Protein AF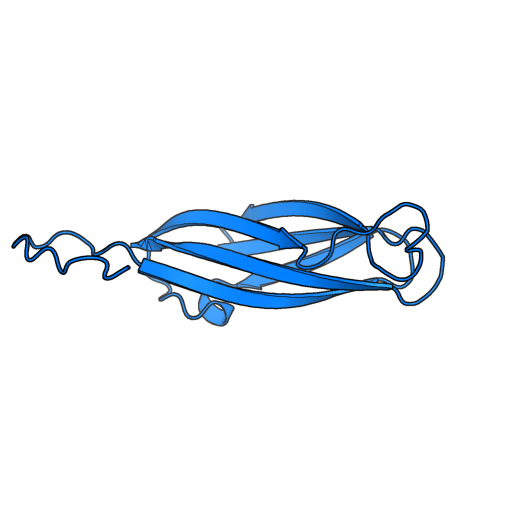-A0A223AR36-F1 (afdb_monomer)

Foldseek 3Di:
DDDDDDPDDDPDDDKDKFKDKDKDKDQFFKDKDKQACVNSVHDPPKDWDDKDKDWPDAQDPPNQQAWHWDDWDQDPVRRIIMTMTGHPDRGMHMIMMMMMIIID

pLDDT: mean 86.64, std 15.59, range [34.5, 97.31]

Solvent-accessible surface area (backbone atoms only — not comparable to full-atom values): 6186 Å² total; per-residue (Å²): 134,84,82,77,86,80,90,72,93,65,103,59,78,66,80,43,75,37,72,46,78,47,78,53,66,26,59,32,46,78,32,76,50,74,46,42,40,65,81,52,72,44,65,91,87,49,49,78,77,46,79,46,77,43,65,77,63,83,61,49,91,89,42,71,56,38,29,36,84,70,50,72,48,76,40,81,88,77,41,24,43,37,41,36,32,32,23,88,44,84,46,81,14,42,36,47,30,42,35,43,35,37,30,63

Nearest PDB structures (foldseek):
  5x4a-assembly1_D  TM=5.144E-01  e=2.576E-01  Sclerophytum lochmodes
  2ce6-assembly1_A  TM=4.927E-01  e=6.318E-01  Helix pomatia
  2cgy-assembly1_A  TM=5.058E-01  e=1.550E+00  Helix pomatia
  7vpq-assembly1_A  TM=3.992E-01  e=1.470E+00  Homo sapiens
  2x12-assembly2_B  TM=3.340E-01  e=6.318E-01  Streptococcus parasanguinis

Structure (mmCIF, N/CA/C/O backbone):
data_AF-A0A223AR36-F1
#
_entry.id   AF-A0A223AR36-F1
#
loop_
_atom_site.group_PDB
_atom_site.id
_atom_site.type_symbol
_atom_site.label_atom_id
_atom_site.label_alt_id
_atom_site.label_comp_id
_atom_site.label_asym_id
_atom_site.label_entity_id
_atom_site.label_seq_id
_atom_site.pdbx_PDB_ins_code
_atom_site.Cartn_x
_atom_site.Cartn_y
_atom_site.Cartn_z
_atom_site.occupancy
_atom_site.B_iso_or_equiv
_atom_site.auth_seq_id
_atom_site.auth_comp_id
_atom_site.auth_asym_id
_atom_site.auth_atom_id
_atom_site.pdbx_PDB_model_num
ATOM 1 N N . MET A 1 1 ? -23.741 18.399 -2.481 1.00 34.50 1 MET A N 1
ATOM 2 C CA . MET A 1 1 ? -24.537 17.357 -1.798 1.00 34.50 1 MET A CA 1
ATOM 3 C C . MET A 1 1 ? -24.113 17.339 -0.341 1.00 34.50 1 MET A C 1
ATOM 5 O O . MET A 1 1 ? -22.952 17.072 -0.072 1.00 34.50 1 MET A O 1
ATOM 9 N N . ALA A 1 2 ? -25.000 17.739 0.571 1.00 40.16 2 ALA A N 1
ATOM 10 C CA . ALA A 1 2 ? -24.731 17.724 2.005 1.00 40.16 2 ALA A CA 1
ATOM 11 C C . ALA A 1 2 ? -25.086 16.336 2.549 1.00 40.16 2 ALA A C 1
ATOM 13 O O . ALA A 1 2 ? -26.240 15.923 2.458 1.00 40.16 2 ALA A O 1
ATOM 14 N N . ILE A 1 3 ? -24.099 15.606 3.069 1.00 47.25 3 ILE A N 1
ATOM 15 C CA . ILE A 1 3 ? -24.348 14.338 3.757 1.00 47.25 3 ILE A CA 1
ATOM 16 C C . ILE A 1 3 ? -24.809 14.691 5.173 1.00 47.25 3 ILE A C 1
ATOM 18 O O . ILE A 1 3 ? -24.076 15.307 5.946 1.00 47.25 3 ILE A O 1
ATOM 22 N N . GLY A 1 4 ? -26.076 14.386 5.454 1.00 42.12 4 GLY A N 1
ATOM 23 C CA . GLY A 1 4 ? -26.763 14.722 6.694 1.00 42.12 4 GLY A CA 1
ATOM 24 C C . GLY A 1 4 ? -26.109 14.102 7.928 1.00 42.12 4 GLY A C 1
ATOM 25 O O . GLY A 1 4 ? -25.674 12.953 7.929 1.00 42.12 4 GLY A O 1
ATOM 26 N N . LYS A 1 5 ? -26.074 14.893 9.001 1.00 49.75 5 LYS A N 1
ATOM 27 C CA . LYS A 1 5 ? -25.648 14.491 10.340 1.00 49.75 5 LYS A CA 1
ATOM 28 C C . LYS A 1 5 ? -26.726 13.588 10.953 1.00 49.75 5 LYS A C 1
ATOM 30 O O . LYS A 1 5 ? -27.804 14.070 11.290 1.00 49.75 5 LYS A O 1
ATOM 35 N N . VAL A 1 6 ? -26.443 12.295 11.094 1.00 53.28 6 VAL A N 1
ATOM 36 C CA . VAL A 1 6 ? -27.288 11.362 11.855 1.00 53.28 6 VAL A CA 1
ATOM 37 C C . VAL A 1 6 ? -26.870 11.385 13.325 1.00 53.2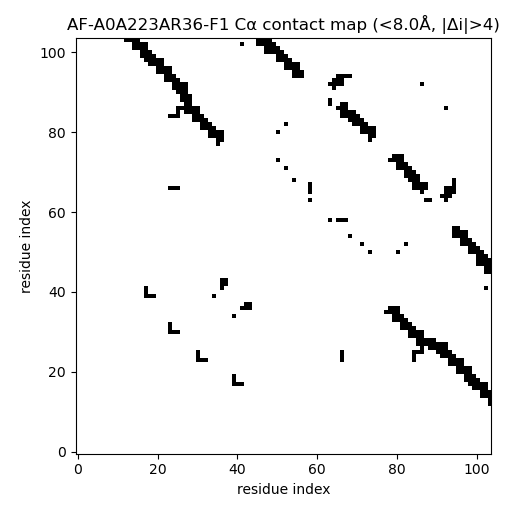8 6 VAL A C 1
ATOM 39 O O . VAL A 1 6 ? -25.833 10.852 13.704 1.00 53.28 6 VAL A O 1
ATOM 42 N N . ASN A 1 7 ? -27.675 12.044 14.159 1.00 53.38 7 ASN A N 1
ATOM 43 C CA . ASN A 1 7 ? -27.577 11.940 15.613 1.00 53.38 7 ASN A CA 1
ATOM 44 C C . ASN A 1 7 ? -28.314 10.665 16.052 1.00 53.38 7 ASN A C 1
ATOM 46 O O . ASN A 1 7 ? -29.527 10.689 16.246 1.00 53.38 7 ASN A O 1
ATOM 50 N N . GLY A 1 8 ? -27.587 9.555 16.178 1.00 43.47 8 GLY A N 1
ATOM 51 C CA . GLY A 1 8 ? -28.072 8.320 16.792 1.00 43.47 8 GLY A CA 1
ATOM 52 C C . GLY A 1 8 ? -27.305 8.061 18.081 1.00 43.47 8 GLY A C 1
ATOM 53 O O . GLY A 1 8 ? -26.121 7.747 18.037 1.00 43.47 8 GLY A O 1
ATOM 54 N N . GLY A 1 9 ? -27.964 8.244 19.224 1.00 47.69 9 GLY A N 1
ATOM 55 C CA . GLY A 1 9 ? -27.412 7.927 20.535 1.00 47.69 9 GLY A CA 1
ATOM 56 C C . GLY A 1 9 ? -27.211 6.422 20.707 1.00 47.69 9 GLY A C 1
ATOM 57 O O . GLY A 1 9 ? -28.148 5.640 20.579 1.00 47.69 9 GLY A O 1
ATOM 58 N N . GLY A 1 10 ? -25.981 6.042 21.026 1.00 40.94 10 GLY A N 1
ATOM 59 C CA . GLY A 1 10 ? -25.585 4.707 21.445 1.00 40.94 10 GLY A CA 1
ATOM 60 C C . GLY A 1 10 ? -24.081 4.719 21.676 1.00 40.94 10 GLY A C 1
ATOM 61 O O . GLY A 1 10 ? -23.350 5.285 20.869 1.00 40.94 10 GLY A O 1
ATOM 62 N N . ASN A 1 11 ? -23.606 4.120 22.766 1.00 52.09 11 ASN A N 1
ATOM 63 C CA . ASN A 1 11 ? -22.183 3.838 22.986 1.00 52.09 11 ASN A CA 1
ATOM 64 C C . ASN A 1 11 ? -21.701 2.752 21.995 1.00 52.09 11 ASN A C 1
ATOM 66 O O . ASN A 1 11 ? -21.293 1.669 22.400 1.00 52.09 11 ASN A O 1
ATOM 70 N N . GLY A 1 12 ? -21.844 3.002 20.694 1.00 53.38 12 GLY A N 1
ATOM 71 C CA . GLY A 1 12 ? -21.385 2.145 19.609 1.00 53.38 12 GLY A CA 1
ATOM 72 C C . GLY A 1 12 ? -20.099 2.721 19.044 1.00 53.38 12 GLY A C 1
ATOM 73 O O . GLY A 1 12 ? -20.011 3.932 18.838 1.00 53.38 12 GLY A O 1
ATOM 74 N N . SER A 1 13 ? -19.098 1.867 18.830 1.00 68.81 13 SER A N 1
ATOM 75 C CA . SER A 1 13 ? -17.830 2.296 18.246 1.00 68.81 13 SER A CA 1
ATOM 76 C C . SER A 1 13 ? -18.096 2.999 16.915 1.00 68.81 13 SER A C 1
ATOM 78 O O . SER A 1 13 ? -18.732 2.446 16.017 1.00 68.81 13 SER A O 1
ATOM 80 N N . GLN A 1 14 ? -17.704 4.268 16.821 1.00 85.81 14 GLN A N 1
ATOM 81 C CA . GLN A 1 14 ? -17.949 5.068 15.630 1.00 85.81 14 GLN A CA 1
ATOM 82 C C . GLN A 1 14 ? -17.005 4.594 14.523 1.00 85.81 14 GLN A C 1
ATOM 84 O O . GLN A 1 14 ? -15.791 4.707 14.678 1.00 85.81 14 GLN A O 1
ATOM 89 N N . LEU A 1 15 ? -17.563 4.131 13.400 1.00 93.31 15 LEU A N 1
ATOM 90 C CA . LEU A 1 15 ? -16.790 3.814 12.199 1.00 93.31 15 LEU A CA 1
ATOM 91 C C . LEU A 1 15 ? -16.008 5.048 11.729 1.00 93.31 15 LEU A C 1
ATOM 93 O O . LEU A 1 15 ? -16.574 6.134 11.557 1.00 93.31 15 LEU A O 1
ATOM 97 N N . LYS A 1 16 ? -14.708 4.870 11.508 1.00 95.06 16 LYS A N 1
ATOM 98 C CA . LYS A 1 16 ? -13.766 5.895 11.052 1.00 95.06 16 LYS A CA 1
ATOM 99 C C . LYS A 1 16 ? -13.021 5.403 9.819 1.00 95.06 16 LYS A C 1
ATOM 101 O O . LYS A 1 16 ? -12.870 4.204 9.601 1.00 95.06 16 LYS A O 1
ATOM 106 N N . VAL A 1 17 ? -12.550 6.349 9.013 1.00 95.50 17 VAL A N 1
ATOM 107 C CA . VAL A 1 17 ? -11.781 6.064 7.801 1.00 95.50 17 VAL A CA 1
ATOM 108 C C . VAL A 1 17 ? -10.458 6.819 7.864 1.00 95.50 17 VAL A C 1
ATOM 110 O O . VAL A 1 17 ? -10.448 8.026 8.106 1.00 95.50 17 VAL A O 1
ATOM 113 N N . ALA A 1 18 ? -9.355 6.104 7.658 1.00 96.25 18 ALA A N 1
ATOM 114 C CA . ALA A 1 18 ? -8.021 6.669 7.513 1.00 96.25 18 ALA A CA 1
ATOM 115 C C . ALA A 1 18 ? -7.586 6.610 6.050 1.00 96.25 18 ALA A C 1
ATOM 117 O O . ALA A 1 18 ? -7.618 5.539 5.442 1.00 96.25 18 ALA A O 1
ATOM 118 N N . ASN A 1 19 ? -7.139 7.753 5.522 1.00 96.00 19 ASN A N 1
ATOM 119 C CA . ASN A 1 19 ? -6.697 7.891 4.138 1.00 96.00 19 ASN A CA 1
ATOM 120 C C . ASN A 1 19 ? -5.240 8.346 4.093 1.00 96.00 19 ASN A C 1
ATOM 122 O O . ASN A 1 19 ? -4.859 9.290 4.790 1.00 96.00 19 ASN A O 1
ATOM 126 N N . LYS A 1 20 ? -4.426 7.708 3.249 1.00 95.88 20 LYS A N 1
ATOM 127 C CA . LYS A 1 20 ? -3.026 8.095 3.050 1.00 95.88 20 LYS A CA 1
ATOM 128 C C . LYS A 1 20 ? -2.560 7.802 1.633 1.00 95.88 20 LYS A C 1
ATOM 130 O O . LYS A 1 20 ? -2.747 6.699 1.128 1.00 95.88 20 LYS A O 1
ATOM 135 N N . SER A 1 21 ? -1.881 8.770 1.024 1.00 96.50 21 SER A N 1
ATOM 136 C CA . SER A 1 21 ? -1.156 8.547 -0.223 1.00 96.50 21 SER A CA 1
ATOM 137 C C . SER A 1 21 ? 0.252 8.030 0.058 1.00 96.50 21 SER A C 1
ATOM 139 O O . SER A 1 21 ? 0.967 8.590 0.892 1.00 96.50 21 SER A O 1
ATOM 141 N N . VAL A 1 22 ? 0.676 6.994 -0.662 1.00 95.62 22 VAL A N 1
ATOM 142 C CA . VAL A 1 22 ? 2.043 6.461 -0.589 1.00 95.62 22 VAL A CA 1
ATOM 143 C C . VAL A 1 22 ? 2.648 6.307 -1.972 1.00 95.62 22 VAL A C 1
ATOM 145 O O . VAL A 1 22 ? 1.973 5.924 -2.921 1.00 95.62 22 VAL A O 1
ATOM 148 N N . THR A 1 23 ? 3.938 6.614 -2.089 1.00 95.69 23 THR A N 1
ATOM 149 C CA . THR A 1 23 ? 4.705 6.378 -3.316 1.00 95.69 23 THR A CA 1
ATOM 150 C C . THR A 1 23 ? 5.577 5.150 -3.124 1.00 95.69 23 THR A C 1
ATOM 152 O O . THR A 1 23 ? 6.376 5.109 -2.191 1.00 95.69 23 THR A O 1
ATOM 155 N N . ILE A 1 24 ? 5.457 4.178 -4.024 1.00 94.44 24 ILE A N 1
ATOM 156 C CA . ILE A 1 24 ? 6.299 2.980 -4.044 1.00 94.44 24 ILE A CA 1
ATOM 157 C C . ILE A 1 24 ? 7.135 3.014 -5.315 1.00 94.44 24 ILE A C 1
ATOM 159 O O . ILE A 1 24 ? 6.630 3.320 -6.396 1.00 94.44 24 ILE A O 1
ATOM 163 N N . ALA A 1 25 ? 8.423 2.721 -5.173 1.00 92.94 25 ALA A N 1
ATOM 164 C CA . ALA A 1 25 ? 9.378 2.701 -6.267 1.00 92.94 25 ALA A CA 1
ATOM 165 C C . ALA A 1 25 ? 9.998 1.309 -6.425 1.00 92.94 25 ALA A C 1
ATOM 167 O O . ALA A 1 25 ? 10.196 0.592 -5.447 1.00 92.94 25 ALA A O 1
ATOM 168 N N . THR A 1 26 ? 10.342 0.957 -7.658 1.00 92.06 26 THR A N 1
ATOM 169 C CA . THR A 1 26 ? 11.105 -0.243 -8.018 1.00 92.06 26 THR A CA 1
ATOM 170 C C . THR A 1 26 ? 12.136 0.125 -9.083 1.00 92.06 26 THR A C 1
ATOM 172 O O . THR A 1 26 ? 11.906 1.039 -9.870 1.00 92.06 26 THR A O 1
ATOM 175 N N . ASN A 1 27 ? 13.270 -0.576 -9.121 1.00 90.38 27 ASN A N 1
ATOM 176 C CA . ASN A 1 27 ? 14.286 -0.428 -10.174 1.00 90.38 27 ASN A CA 1
ATOM 177 C C . ASN A 1 27 ? 14.200 -1.553 -11.225 1.00 90.38 27 ASN A C 1
ATOM 179 O O . ASN A 1 27 ? 15.169 -1.825 -11.938 1.00 90.38 27 ASN A O 1
ATOM 183 N N . GLY A 1 28 ? 13.042 -2.208 -11.306 1.00 84.38 28 GLY A N 1
ATOM 184 C CA . GLY A 1 28 ? 12.804 -3.423 -12.076 1.00 84.38 28 GLY A CA 1
ATOM 185 C C . GLY A 1 28 ? 12.499 -4.599 -11.154 1.00 84.38 28 GLY A C 1
ATOM 186 O O . GLY A 1 28 ? 13.012 -4.677 -10.037 1.00 84.38 28 GLY A O 1
ATOM 187 N N . GLY A 1 29 ? 11.629 -5.500 -11.611 1.00 88.38 29 GLY A N 1
ATOM 188 C CA . GLY A 1 29 ? 11.132 -6.599 -10.786 1.00 88.38 29 GLY A CA 1
ATOM 189 C C . GLY A 1 29 ? 10.194 -6.140 -9.664 1.00 88.38 29 GLY A C 1
ATOM 190 O O . GLY A 1 29 ? 9.711 -5.000 -9.641 1.00 88.38 29 GLY A O 1
ATOM 191 N N . VAL A 1 30 ? 9.915 -7.058 -8.736 1.00 92.12 30 VAL A N 1
ATOM 192 C CA . VAL A 1 30 ? 8.926 -6.858 -7.671 1.00 92.12 30 VAL A CA 1
ATOM 193 C C . VAL A 1 30 ? 9.527 -6.071 -6.509 1.00 92.12 30 VAL A C 1
ATOM 195 O O . VAL A 1 30 ? 10.570 -6.440 -5.973 1.00 92.12 30 VAL A O 1
ATOM 198 N N . ALA A 1 31 ? 8.831 -5.021 -6.082 1.00 93.69 31 ALA A N 1
ATOM 199 C CA . ALA A 1 31 ? 9.087 -4.316 -4.834 1.00 93.69 31 ALA A CA 1
ATOM 200 C C . ALA A 1 31 ? 7.857 -4.409 -3.928 1.00 93.69 31 ALA A C 1
ATOM 202 O O . ALA A 1 31 ? 6.720 -4.370 -4.402 1.00 93.69 31 ALA A O 1
ATOM 203 N N . MET A 1 32 ? 8.093 -4.508 -2.622 1.00 94.44 32 MET A N 1
ATOM 204 C CA . MET A 1 32 ? 7.044 -4.498 -1.606 1.00 94.44 32 MET A CA 1
ATOM 205 C C . MET A 1 32 ? 7.244 -3.326 -0.654 1.00 94.44 32 MET A C 1
ATOM 207 O O . MET A 1 32 ? 8.374 -2.959 -0.334 1.00 94.44 32 MET A O 1
ATOM 211 N N . SER A 1 33 ? 6.141 -2.755 -0.190 1.00 95.88 33 SER A N 1
ATOM 212 C CA . SER A 1 33 ? 6.123 -1.741 0.858 1.00 95.88 33 SER A CA 1
ATOM 213 C C . SER A 1 33 ? 5.113 -2.139 1.924 1.00 95.88 33 SER A C 1
ATOM 215 O O . SER A 1 33 ? 4.026 -2.611 1.596 1.00 95.88 33 SER A O 1
ATOM 217 N N . SER A 1 34 ? 5.474 -1.945 3.189 1.00 96.88 34 SER A N 1
ATOM 218 C CA . SER A 1 34 ? 4.608 -2.206 4.336 1.00 96.88 34 SER A CA 1
ATOM 219 C C . SER A 1 34 ? 4.330 -0.889 5.044 1.00 96.88 34 SER A C 1
ATOM 221 O O . SER A 1 34 ? 5.264 -0.191 5.426 1.00 96.88 34 SER A O 1
ATOM 223 N N . ILE A 1 35 ? 3.052 -0.554 5.200 1.00 97.31 35 ILE A N 1
ATOM 224 C CA . ILE A 1 35 ? 2.590 0.679 5.831 1.00 97.31 35 ILE A CA 1
ATOM 225 C C . ILE A 1 35 ? 1.862 0.281 7.105 1.00 97.31 35 ILE A C 1
ATOM 227 O O . ILE A 1 35 ? 0.831 -0.394 7.054 1.00 97.31 35 ILE A O 1
ATOM 231 N N . SER A 1 36 ? 2.396 0.678 8.252 1.00 96.75 36 SER A N 1
ATOM 232 C CA . SER A 1 36 ? 1.803 0.346 9.543 1.00 96.75 36 SER A CA 1
ATOM 233 C C . SER A 1 36 ? 0.527 1.133 9.832 1.00 96.75 36 SER A C 1
ATOM 235 O O . SER A 1 36 ? 0.306 2.246 9.356 1.00 96.75 36 SER A O 1
ATOM 237 N N . MET A 1 37 ? -0.303 0.567 10.699 1.00 95.19 37 MET A N 1
ATOM 238 C CA . MET A 1 37 ? -1.489 1.210 11.258 1.00 95.19 37 MET A CA 1
ATOM 239 C C . MET A 1 37 ? -1.172 2.566 11.915 1.00 95.19 37 MET A C 1
ATOM 241 O O . MET A 1 37 ? -1.913 3.532 11.736 1.00 95.19 37 MET A O 1
ATOM 245 N N . ALA A 1 38 ? -0.023 2.668 12.593 1.00 94.38 38 ALA A N 1
ATOM 246 C CA . ALA A 1 38 ? 0.468 3.922 13.164 1.00 94.38 38 ALA A CA 1
ATOM 247 C C . ALA A 1 38 ? 0.784 4.963 12.080 1.00 94.38 38 ALA A C 1
ATOM 249 O O . ALA A 1 38 ? 0.418 6.129 12.214 1.00 94.38 38 ALA A O 1
ATOM 250 N N . GLU A 1 39 ? 1.416 4.551 10.978 1.00 95.75 39 GLU A N 1
ATOM 251 C CA . GLU A 1 39 ? 1.690 5.438 9.845 1.00 95.75 39 GLU A CA 1
ATOM 252 C C . GLU A 1 39 ? 0.419 5.915 9.139 1.00 95.75 39 GLU A C 1
ATOM 254 O O . GLU A 1 39 ? 0.453 6.963 8.493 1.00 95.75 39 GLU A O 1
ATOM 259 N N . LEU A 1 40 ? -0.682 5.169 9.243 1.00 94.81 40 LEU A N 1
ATOM 260 C CA . LEU A 1 40 ? -2.007 5.567 8.763 1.00 94.81 40 LEU A CA 1
ATOM 261 C C . LEU A 1 40 ? -2.743 6.494 9.749 1.00 94.81 40 LEU A C 1
ATOM 263 O O . LEU A 1 40 ? -3.834 6.962 9.439 1.00 94.81 40 LEU A O 1
ATOM 267 N N . GLY A 1 41 ? -2.163 6.774 10.922 1.00 94.62 41 GLY A N 1
ATOM 268 C CA . GLY A 1 41 ? -2.789 7.588 11.966 1.00 94.62 41 GLY A CA 1
ATOM 269 C C . GLY A 1 41 ? -3.922 6.874 12.708 1.00 94.62 41 GLY A C 1
ATOM 270 O O . GLY A 1 41 ? -4.745 7.530 13.344 1.00 94.62 41 GLY A O 1
ATOM 271 N N . ILE A 1 42 ? -3.983 5.544 12.624 1.00 94.69 42 ILE A N 1
ATOM 272 C CA . ILE A 1 42 ? -5.014 4.741 13.278 1.00 94.69 42 ILE A CA 1
ATOM 273 C C . ILE A 1 42 ? -4.504 4.325 14.675 1.00 94.69 42 ILE A C 1
ATOM 275 O O . ILE A 1 42 ? -3.384 3.810 14.780 1.00 94.69 42 ILE A O 1
ATOM 279 N N . PRO A 1 43 ? -5.283 4.536 15.755 1.00 94.00 43 PRO A N 1
ATOM 280 C CA . PRO A 1 43 ? -4.915 4.107 17.107 1.00 94.00 43 PRO A CA 1
ATOM 281 C C . PRO A 1 43 ? -4.668 2.595 17.195 1.00 94.00 43 PRO A C 1
ATOM 283 O O . PRO A 1 43 ? -5.418 1.816 16.624 1.00 94.00 43 PRO A O 1
ATOM 286 N N . GLN A 1 44 ? -3.634 2.164 17.921 1.00 90.94 44 GLN A N 1
ATOM 287 C CA . GLN A 1 44 ? -3.197 0.754 17.966 1.00 90.94 44 GLN A CA 1
ATOM 288 C C . GLN A 1 44 ? -4.253 -0.226 18.510 1.00 90.94 44 GLN A C 1
ATOM 290 O O . GLN A 1 44 ? -4.199 -1.418 18.215 1.00 90.94 44 GLN A O 1
ATOM 295 N N . ASP A 1 45 ? -5.194 0.271 19.306 1.00 91.38 45 ASP A N 1
ATOM 296 C CA . ASP A 1 45 ? -6.310 -0.465 19.898 1.00 91.38 45 ASP A CA 1
ATOM 297 C C . ASP A 1 45 ? -7.534 -0.580 18.974 1.00 91.38 45 ASP A C 1
ATOM 299 O O . ASP A 1 45 ? -8.468 -1.308 19.301 1.00 91.38 45 ASP A O 1
ATOM 303 N N . SER A 1 46 ? -7.534 0.096 17.819 1.00 92.44 46 SER A N 1
ATOM 304 C CA . SER A 1 46 ? -8.645 0.034 16.866 1.00 92.44 46 SER A CA 1
ATOM 305 C C . SER A 1 46 ? -8.710 -1.297 16.109 1.00 92.44 46 SER A C 1
ATOM 307 O O . SER A 1 46 ? -7.700 -1.939 15.792 1.00 92.44 46 SER A O 1
ATOM 309 N N . GLU A 1 47 ? -9.924 -1.696 15.746 1.00 93.19 47 GLU A N 1
ATOM 310 C CA . GLU A 1 47 ? -10.177 -2.860 14.904 1.00 93.19 47 GLU A CA 1
ATOM 311 C C . GLU A 1 47 ? -10.260 -2.432 13.435 1.00 93.19 47 GLU A C 1
ATOM 313 O O . GLU A 1 47 ? -11.057 -1.570 13.072 1.00 93.19 47 GLU A O 1
ATOM 318 N N . VAL A 1 48 ? -9.444 -3.041 12.569 1.00 93.81 48 VAL A N 1
ATOM 319 C CA . VAL A 1 48 ? -9.499 -2.799 11.120 1.00 93.81 48 VAL A CA 1
ATOM 320 C C . VAL A 1 48 ? -10.502 -3.747 10.485 1.00 93.81 48 VAL A C 1
ATOM 322 O O . VAL A 1 48 ? -10.354 -4.964 10.572 1.00 93.81 48 VAL A O 1
ATOM 325 N N . LEU A 1 49 ? -11.496 -3.171 9.815 1.00 94.38 49 LEU A N 1
ATOM 326 C CA . LEU A 1 49 ? -12.606 -3.894 9.199 1.00 94.38 49 LEU A CA 1
ATOM 327 C C . LEU A 1 49 ? -12.373 -4.121 7.704 1.00 94.38 49 LEU A C 1
ATOM 329 O O . LEU A 1 49 ? -12.741 -5.158 7.158 1.00 94.38 49 LEU A O 1
ATOM 333 N N . LEU A 1 50 ? -11.766 -3.139 7.034 1.00 94.88 50 LEU A N 1
ATOM 334 C CA . LEU A 1 50 ? -11.484 -3.182 5.603 1.00 94.88 50 LEU A CA 1
ATOM 335 C C . LEU A 1 50 ? -10.283 -2.292 5.284 1.00 94.88 50 LEU A C 1
ATOM 337 O O . LEU A 1 50 ? -10.213 -1.158 5.748 1.00 94.88 50 LEU A O 1
ATOM 341 N N . ALA A 1 51 ? -9.382 -2.779 4.437 1.00 95.88 51 ALA A N 1
ATOM 342 C CA . ALA A 1 51 ? -8.338 -1.978 3.814 1.00 95.88 51 ALA A CA 1
ATOM 343 C C . ALA A 1 51 ? -8.506 -2.044 2.297 1.00 95.88 51 ALA A C 1
ATOM 345 O O . ALA A 1 51 ? -8.734 -3.120 1.746 1.00 95.88 51 ALA A O 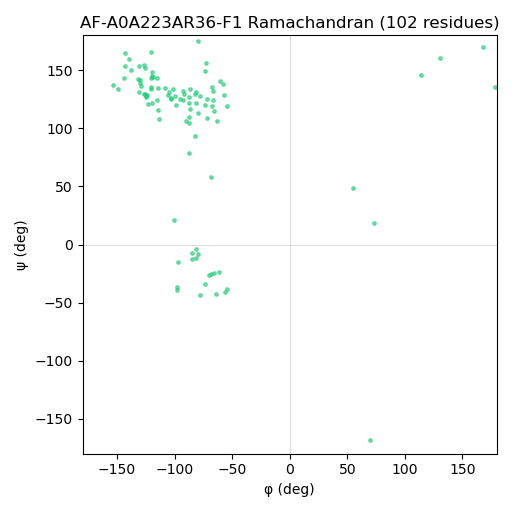1
ATOM 346 N N . GLN A 1 52 ? -8.399 -0.899 1.634 1.00 96.00 52 GLN A N 1
ATOM 347 C CA . GLN A 1 52 ? -8.420 -0.793 0.185 1.00 96.00 52 GLN A CA 1
ATOM 348 C C . GLN A 1 52 ? -7.223 0.022 -0.286 1.00 96.00 52 GLN A C 1
ATOM 350 O O . GLN A 1 52 ? -6.896 1.056 0.294 1.00 96.00 52 GLN A O 1
ATOM 355 N N . VAL A 1 53 ? -6.568 -0.453 -1.341 1.00 96.31 53 VAL A N 1
ATOM 356 C CA . VAL A 1 53 ? -5.453 0.244 -1.982 1.00 96.31 53 VAL A CA 1
ATOM 357 C C . VAL A 1 53 ? -5.757 0.369 -3.462 1.00 96.31 53 VAL A C 1
ATOM 359 O O . VAL A 1 53 ? -6.085 -0.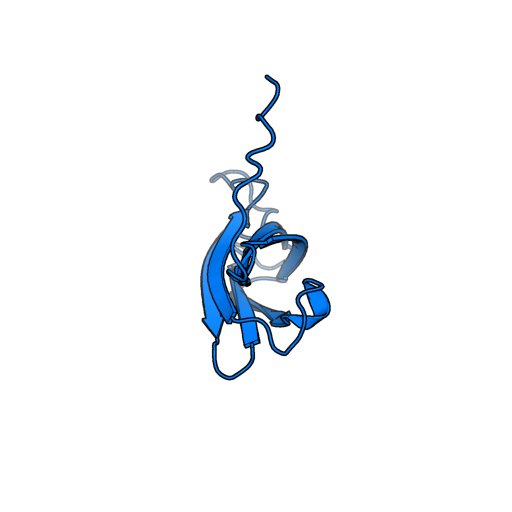620 -4.126 1.00 96.31 53 VAL A O 1
ATOM 362 N N . HIS A 1 54 ? -5.624 1.584 -3.981 1.00 93.62 54 HIS A N 1
ATOM 363 C CA . HIS A 1 54 ? -5.877 1.886 -5.382 1.00 93.62 54 HIS A CA 1
ATOM 364 C C . HIS A 1 54 ? -4.707 2.687 -5.949 1.00 93.62 54 HIS A C 1
ATOM 366 O O . HIS A 1 54 ? -4.282 3.660 -5.323 1.00 93.62 54 HIS A O 1
ATOM 372 N N . PRO A 1 55 ? -4.160 2.315 -7.118 1.00 93.06 55 PRO A N 1
ATOM 373 C CA . PRO A 1 55 ? -3.216 3.182 -7.803 1.00 93.06 55 PRO A CA 1
ATOM 374 C C . PRO A 1 55 ? -3.945 4.450 -8.264 1.00 93.06 55 PRO A C 1
ATOM 376 O O . PRO A 1 55 ? -5.015 4.363 -8.866 1.00 93.06 55 PRO A O 1
ATOM 379 N N . LEU A 1 56 ? -3.363 5.623 -8.006 1.00 92.31 56 LEU A N 1
ATOM 380 C CA . LEU A 1 56 ? -3.915 6.902 -8.474 1.00 92.31 56 LEU A CA 1
ATOM 381 C C . LEU A 1 56 ? -3.821 7.044 -9.996 1.00 92.31 56 LEU A C 1
ATOM 383 O O . LEU A 1 56 ? -4.612 7.758 -10.606 1.00 92.31 56 LEU A O 1
ATOM 387 N N . HIS A 1 57 ? -2.861 6.352 -10.604 1.00 87.94 57 HIS A N 1
ATOM 388 C CA . HIS A 1 57 ? -2.682 6.294 -12.044 1.00 87.94 57 HIS A CA 1
ATOM 389 C C . HIS A 1 57 ? -2.652 4.844 -12.516 1.00 87.94 57 HIS A C 1
ATOM 391 O O . HIS A 1 57 ? -1.903 4.023 -11.989 1.00 87.94 57 HIS A O 1
ATOM 397 N N . LYS A 1 58 ? -3.447 4.497 -13.528 1.00 79.56 58 LYS A N 1
ATOM 398 C CA . LYS A 1 58 ? -3.426 3.148 -14.100 1.00 79.56 58 LYS A CA 1
ATOM 399 C C . LYS A 1 58 ? -2.360 3.092 -15.195 1.00 79.56 58 LYS A C 1
ATOM 401 O O . LYS A 1 58 ? -2.555 3.667 -16.259 1.00 79.56 58 LYS A O 1
ATOM 406 N N . ALA A 1 59 ? -1.267 2.373 -14.937 1.00 78.25 59 ALA A N 1
ATOM 407 C CA . ALA A 1 59 ? -0.198 2.169 -15.914 1.00 78.25 59 ALA A CA 1
ATOM 408 C C . ALA A 1 59 ? -0.722 1.404 -17.144 1.00 78.25 59 ALA A C 1
ATOM 410 O O . ALA A 1 59 ? -0.979 0.196 -17.069 1.00 78.25 59 ALA A O 1
ATOM 411 N N .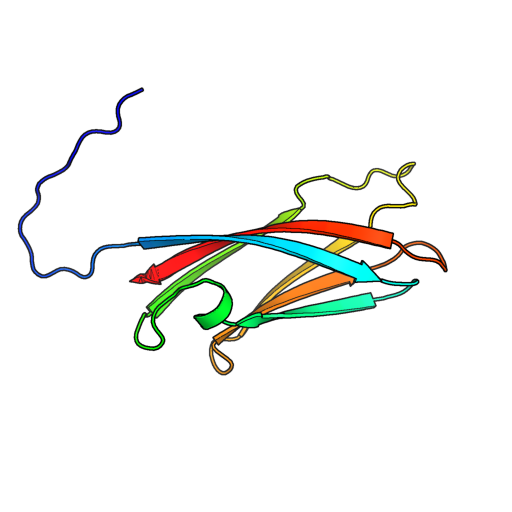 ASP A 1 60 ? -0.888 2.101 -18.267 1.00 77.00 60 ASP A N 1
ATOM 412 C CA . ASP A 1 60 ? -1.234 1.494 -19.556 1.00 77.00 60 ASP A CA 1
ATOM 413 C C . 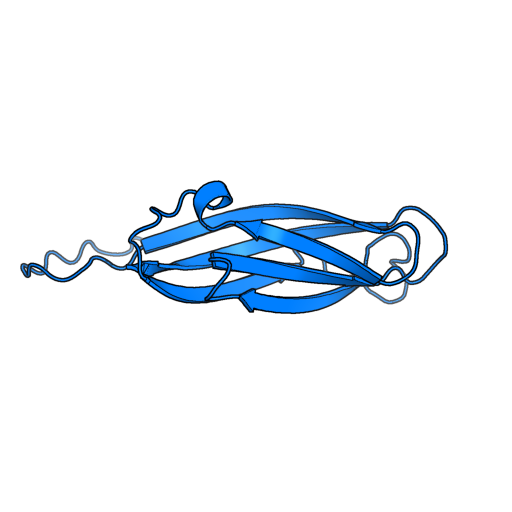ASP A 1 60 ? 0.008 0.886 -20.229 1.00 77.00 60 ASP A C 1
ATOM 415 O O . ASP A 1 60 ? 1.116 0.999 -19.710 1.00 77.00 60 ASP A O 1
ATOM 419 N N . THR A 1 61 ? -0.151 0.201 -21.358 1.00 75.75 61 THR A N 1
ATOM 420 C CA . THR A 1 61 ? 0.916 -0.520 -22.073 1.00 75.75 61 THR A CA 1
ATOM 421 C C . THR A 1 61 ? 2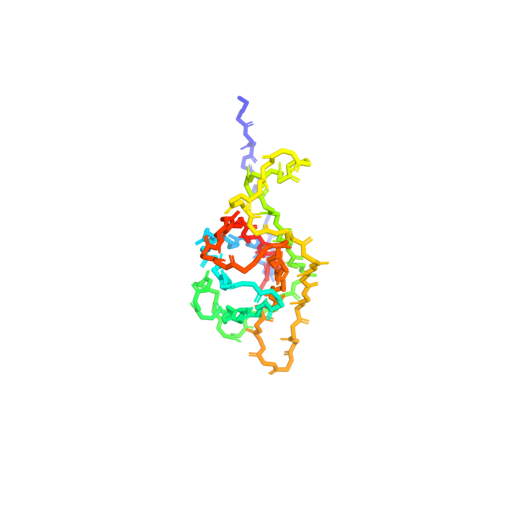.092 0.392 -22.434 1.00 75.75 61 THR A C 1
ATOM 423 O O . THR A 1 61 ? 3.240 0.008 -22.216 1.00 7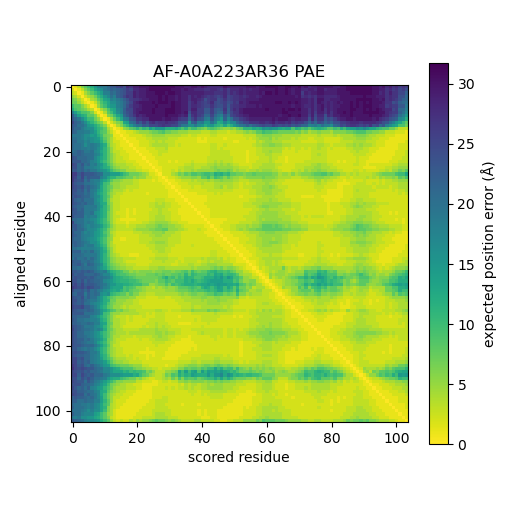5.75 61 THR A O 1
ATOM 426 N N . ASP A 1 62 ? 1.805 1.619 -22.873 1.00 81.81 62 ASP A N 1
ATOM 427 C CA . ASP A 1 62 ? 2.817 2.610 -23.266 1.00 81.81 62 ASP A CA 1
ATOM 428 C C . ASP A 1 62 ? 3.435 3.360 -22.074 1.00 81.81 62 ASP A C 1
ATOM 430 O O . ASP A 1 62 ? 4.459 4.032 -22.211 1.00 81.81 62 ASP A O 1
ATOM 434 N N . ASP A 1 63 ? 2.853 3.222 -20.880 1.00 82.31 63 ASP A N 1
ATOM 435 C CA . ASP A 1 63 ? 3.398 3.802 -19.659 1.00 82.31 63 ASP A CA 1
ATOM 436 C C . ASP A 1 63 ? 4.411 2.858 -19.007 1.00 82.31 63 ASP A C 1
ATOM 438 O O . ASP A 1 63 ? 4.139 2.124 -18.053 1.00 82.31 63 ASP A O 1
ATOM 442 N N . ILE A 1 64 ? 5.610 2.875 -19.575 1.00 82.31 64 ILE A N 1
ATOM 443 C CA . ILE A 1 64 ? 6.744 2.063 -19.135 1.00 82.31 64 ILE A CA 1
ATOM 444 C C . ILE A 1 64 ? 7.476 2.637 -17.910 1.00 82.31 64 ILE A C 1
ATOM 446 O O . ILE A 1 64 ? 8.368 1.980 -17.373 1.00 82.31 64 ILE A O 1
ATOM 450 N N . TRP A 1 65 ? 7.128 3.855 -17.480 1.00 84.94 65 TRP A N 1
ATOM 451 C CA . TRP A 1 65 ? 7.779 4.555 -16.364 1.00 84.94 65 TRP A CA 1
ATOM 452 C C . TRP A 1 65 ? 7.017 4.403 -15.043 1.00 84.94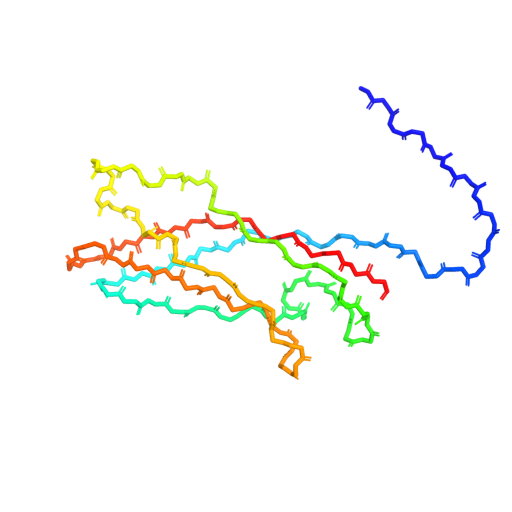 65 TRP A C 1
ATOM 454 O O . TRP A 1 65 ? 7.581 4.638 -13.968 1.00 84.94 65 TRP A O 1
ATOM 464 N N . THR A 1 66 ? 5.763 3.959 -15.103 1.00 89.31 66 THR A N 1
ATOM 465 C CA . THR A 1 66 ? 4.944 3.689 -13.924 1.00 89.31 66 THR A CA 1
ATOM 466 C C . THR A 1 66 ? 5.055 2.231 -13.486 1.00 89.31 66 THR A C 1
ATOM 468 O O . THR A 1 66 ? 4.901 1.299 -14.275 1.00 89.31 66 THR A O 1
ATOM 471 N N . ALA A 1 67 ? 5.275 2.012 -12.187 1.00 91.44 67 ALA A N 1
ATOM 472 C CA . ALA A 1 67 ? 5.289 0.663 -11.629 1.00 91.44 67 ALA A CA 1
ATOM 473 C C . ALA A 1 67 ? 3.881 0.037 -11.680 1.00 91.44 67 ALA A C 1
ATOM 475 O O . ALA A 1 67 ? 2.879 0.669 -11.327 1.00 91.44 67 ALA A O 1
ATOM 476 N N . VAL A 1 68 ? 3.793 -1.227 -12.095 1.00 91.06 68 VAL A N 1
ATOM 477 C CA . VAL A 1 68 ? 2.517 -1.941 -12.209 1.00 91.06 68 VAL A CA 1
ATOM 478 C C . VAL A 1 68 ? 2.063 -2.384 -10.830 1.00 91.06 68 VAL A C 1
ATOM 480 O O . VAL A 1 68 ? 2.803 -3.043 -10.104 1.00 91.06 68 VAL A O 1
ATOM 483 N N . PHE A 1 69 ? 0.824 -2.054 -10.482 1.00 92.31 69 PHE A N 1
ATOM 484 C CA . PHE A 1 69 ? 0.197 -2.553 -9.268 1.00 92.31 69 PHE A CA 1
ATOM 485 C C . PHE A 1 69 ? -0.034 -4.068 -9.372 1.00 92.31 69 PHE A C 1
ATOM 487 O O . PHE A 1 69 ? -0.734 -4.521 -10.278 1.00 92.31 69 PHE A O 1
ATOM 494 N N . TYR A 1 70 ? 0.570 -4.841 -8.464 1.00 90.56 70 TYR A N 1
ATOM 495 C CA . TYR A 1 70 ? 0.479 -6.304 -8.463 1.00 90.56 70 TYR A CA 1
ATOM 496 C C . TYR A 1 70 ? -0.589 -6.813 -7.488 1.00 90.56 70 TYR A C 1
ATOM 498 O O . TYR A 1 70 ? -1.324 -7.746 -7.798 1.00 90.56 70 TYR A O 1
ATOM 506 N N . GLY A 1 71 ? -0.695 -6.186 -6.316 1.00 93.19 71 GLY A N 1
ATOM 507 C CA . GLY A 1 71 ? -1.664 -6.561 -5.291 1.00 93.19 71 GLY A CA 1
ATOM 508 C C . GLY A 1 71 ? -1.384 -5.882 -3.955 1.00 93.19 71 GLY A C 1
ATOM 509 O O . GLY A 1 71 ? -0.337 -5.258 -3.770 1.00 93.19 71 GLY A O 1
ATOM 510 N N . TYR A 1 72 ? -2.326 -6.006 -3.023 1.00 96.38 72 TYR A N 1
ATOM 511 C CA . TYR A 1 72 ? -2.134 -5.623 -1.628 1.00 96.38 72 TYR A CA 1
ATOM 512 C C . TYR A 1 72 ? -2.776 -6.651 -0.695 1.00 96.38 72 TYR A C 1
ATOM 514 O O . TYR A 1 72 ? -3.683 -7.386 -1.093 1.00 96.38 72 TYR A O 1
ATOM 522 N N . SER A 1 73 ? -2.329 -6.663 0.554 1.00 95.75 73 SER A N 1
ATOM 523 C CA . SER A 1 73 ? -2.908 -7.445 1.645 1.00 95.75 73 SER A CA 1
ATOM 524 C C . SER A 1 73 ? -2.861 -6.659 2.949 1.00 95.75 73 SER A C 1
ATOM 526 O O . SER A 1 73 ? -2.012 -5.793 3.147 1.00 95.75 73 SER A O 1
ATOM 528 N N . TRP A 1 74 ? -3.786 -6.961 3.856 1.00 95.25 74 TRP A N 1
ATOM 529 C CA . TRP A 1 74 ? -3.701 -6.518 5.244 1.00 95.25 74 TRP A CA 1
ATOM 530 C C . TRP A 1 74 ? -3.147 -7.658 6.097 1.00 95.25 74 TRP A C 1
ATOM 532 O O . TRP A 1 74 ? -3.754 -8.727 6.167 1.00 95.25 74 TRP A O 1
ATOM 542 N N . ASP A 1 75 ? -2.011 -7.429 6.752 1.00 94.81 75 ASP A N 1
ATOM 543 C CA . ASP A 1 75 ? -1.459 -8.342 7.751 1.00 94.81 75 ASP A CA 1
ATOM 544 C C . ASP A 1 75 ? -2.005 -7.951 9.130 1.00 94.81 75 ASP A C 1
ATOM 546 O O . ASP A 1 75 ? -1.618 -6.936 9.717 1.00 94.81 75 ASP A O 1
ATOM 550 N N . SER A 1 76 ? -2.927 -8.760 9.653 1.00 89.94 76 SER A N 1
ATOM 551 C CA . SER A 1 76 ? -3.573 -8.515 10.944 1.00 89.94 76 SER A CA 1
ATOM 552 C C . SER A 1 76 ? -2.635 -8.697 12.139 1.00 89.94 76 SER A C 1
ATOM 554 O O . SER A 1 76 ? -2.860 -8.062 13.172 1.00 89.94 76 SER A O 1
ATOM 556 N N . SER A 1 77 ? -1.587 -9.518 12.002 1.00 92.19 77 SER A N 1
ATOM 557 C CA . SER A 1 77 ? -0.595 -9.765 13.050 1.00 92.19 77 SER A CA 1
ATOM 558 C C . SER A 1 77 ? 0.396 -8.614 13.146 1.00 92.19 77 SER A C 1
ATOM 560 O O . SER A 1 77 ? 0.736 -8.193 14.249 1.00 92.19 77 SER A O 1
ATOM 562 N N . LYS A 1 78 ? 0.865 -8.108 12.001 1.00 94.44 78 LYS A N 1
ATOM 563 C CA . LYS A 1 78 ? 1.788 -6.966 11.946 1.00 94.44 78 LYS A CA 1
ATOM 564 C C . LYS A 1 78 ? 1.075 -5.615 11.989 1.00 94.44 78 LYS A C 1
ATOM 566 O O . LYS A 1 78 ? 1.733 -4.600 12.195 1.00 94.44 78 LYS A O 1
ATOM 571 N N . LYS A 1 79 ? -0.252 -5.595 11.806 1.00 94.62 79 LYS A N 1
ATOM 572 C CA . LYS A 1 79 ? -1.074 -4.379 11.681 1.00 94.62 79 LYS A CA 1
ATOM 573 C C . LYS A 1 79 ? -0.556 -3.473 10.559 1.00 94.62 79 LYS A C 1
ATOM 575 O O . LYS A 1 79 ? -0.346 -2.275 10.754 1.00 94.62 79 LYS A O 1
ATOM 580 N N . THR A 1 80 ? -0.313 -4.059 9.389 1.00 96.81 80 THR A N 1
ATOM 581 C CA . THR A 1 80 ? 0.269 -3.367 8.229 1.00 96.81 80 THR A CA 1
ATOM 582 C C . THR A 1 80 ? -0.511 -3.648 6.953 1.00 96.81 80 THR A C 1
ATOM 584 O O . THR A 1 80 ? -0.901 -4.787 6.701 1.00 96.81 80 THR A O 1
ATOM 587 N N . VAL A 1 81 ? -0.650 -2.634 6.097 1.00 97.19 81 VAL A N 1
ATOM 588 C CA . VAL A 1 81 ? -0.975 -2.828 4.679 1.00 97.19 81 VAL A CA 1
ATOM 589 C C . VAL A 1 81 ? 0.322 -3.170 3.950 1.00 97.19 81 VAL A C 1
ATOM 591 O O . VAL A 1 81 ? 1.264 -2.381 3.969 1.00 97.19 81 VAL A O 1
ATOM 594 N N . GLU A 1 82 ? 0.374 -4.324 3.301 1.00 96.94 82 GLU A N 1
ATOM 595 C CA . GLU A 1 82 ? 1.464 -4.728 2.415 1.00 96.94 82 GLU A CA 1
ATOM 596 C C . GLU A 1 82 ? 1.032 -4.474 0.967 1.00 96.94 82 GLU A C 1
ATOM 598 O O . GLU A 1 82 ? -0.046 -4.893 0.551 1.00 96.94 82 GLU A O 1
ATOM 603 N N . ILE A 1 83 ? 1.850 -3.758 0.198 1.00 96.69 83 ILE A N 1
ATOM 604 C CA . ILE A 1 83 ? 1.565 -3.382 -1.191 1.00 96.69 83 ILE A CA 1
ATOM 605 C C . ILE A 1 83 ? 2.719 -3.860 -2.061 1.00 96.69 83 ILE A C 1
ATOM 607 O O . ILE A 1 83 ? 3.875 -3.514 -1.808 1.00 96.69 83 ILE A O 1
ATOM 611 N N . ALA A 1 84 ? 2.400 -4.616 -3.107 1.00 95.31 84 ALA A N 1
ATOM 612 C CA . ALA A 1 84 ? 3.361 -5.109 -4.078 1.00 95.31 84 ALA A CA 1
ATOM 613 C C . ALA A 1 84 ? 3.200 -4.392 -5.423 1.00 95.31 84 ALA A C 1
ATOM 615 O O . ALA A 1 84 ? 2.095 -4.253 -5.965 1.00 95.31 84 ALA A O 1
ATOM 616 N N . VAL A 1 85 ? 4.331 -3.984 -5.992 1.00 93.94 85 VAL A N 1
ATOM 617 C CA . VAL A 1 85 ? 4.427 -3.440 -7.347 1.00 93.94 85 VAL A CA 1
ATOM 618 C C . VAL A 1 85 ? 5.463 -4.204 -8.148 1.00 93.94 85 VAL A C 1
ATOM 620 O O . VAL A 1 85 ? 6.424 -4.721 -7.586 1.00 93.94 85 VAL A O 1
ATOM 623 N N . ASN A 1 86 ? 5.295 -4.248 -9.464 1.00 91.44 86 ASN A N 1
ATOM 624 C CA . ASN A 1 86 ? 6.263 -4.847 -10.370 1.00 91.44 86 ASN A CA 1
ATOM 625 C C . ASN A 1 86 ? 6.708 -3.832 -11.426 1.00 91.44 86 ASN A C 1
ATOM 627 O O . ASN A 1 86 ? 5.880 -3.199 -12.085 1.00 91.44 86 ASN A O 1
ATOM 631 N N . GLY A 1 87 ? 8.018 -3.673 -11.582 1.00 89.06 87 GLY A N 1
ATOM 632 C CA . GLY A 1 87 ? 8.604 -2.876 -12.651 1.00 89.06 87 GLY A CA 1
ATOM 633 C C . GLY A 1 87 ? 8.661 -3.688 -13.940 1.00 89.06 87 GLY A C 1
ATOM 634 O O . GLY A 1 87 ? 9.150 -4.816 -13.933 1.00 89.06 87 GLY A O 1
ATOM 635 N N . ARG A 1 88 ? 8.192 -3.117 -15.052 1.00 83.44 88 ARG A N 1
ATOM 636 C CA . ARG A 1 88 ? 8.208 -3.778 -16.370 1.00 83.44 88 ARG A CA 1
ATOM 637 C C . ARG A 1 88 ? 9.603 -3.834 -16.982 1.00 83.44 88 ARG A C 1
ATOM 639 O O . ARG A 1 88 ? 9.929 -4.785 -17.683 1.00 83.44 88 ARG A O 1
ATOM 646 N N . LEU A 1 89 ? 10.408 -2.809 -16.726 1.00 83.50 89 LEU A N 1
ATOM 647 C CA . LEU A 1 89 ? 11.759 -2.658 -17.263 1.00 83.50 89 LEU A CA 1
ATOM 648 C C . LEU A 1 89 ? 12.798 -2.566 -16.145 1.00 83.50 89 LEU A C 1
ATOM 650 O O . LEU A 1 89 ? 12.465 -2.323 -14.986 1.00 83.50 89 LEU A O 1
ATOM 654 N N . THR A 1 90 ? 14.070 -2.720 -16.502 1.00 78.62 90 THR A N 1
ATOM 655 C CA . THR A 1 90 ? 15.187 -2.314 -15.644 1.00 78.62 90 THR A CA 1
ATOM 656 C C . THR A 1 90 ? 15.265 -0.788 -15.613 1.00 78.62 90 THR A C 1
ATOM 658 O O . THR A 1 90 ? 15.347 -0.161 -16.669 1.00 78.62 90 THR A O 1
ATOM 661 N N . GLY A 1 91 ? 15.244 -0.190 -14.423 1.00 81.44 91 GLY A N 1
ATOM 662 C CA . GLY A 1 91 ? 15.234 1.265 -14.243 1.00 81.44 91 GLY A CA 1
ATOM 663 C C . GLY A 1 91 ? 14.152 1.739 -13.274 1.00 81.44 91 GLY A C 1
ATOM 664 O O . GLY A 1 91 ? 13.197 1.015 -12.986 1.00 81.44 91 GLY A O 1
ATOM 665 N N . LEU A 1 92 ? 14.330 2.957 -12.755 1.00 89.38 92 LEU A N 1
ATOM 666 C CA . LEU A 1 92 ? 13.466 3.532 -11.725 1.00 89.38 92 LEU A CA 1
ATOM 667 C C . LEU A 1 92 ? 12.048 3.761 -12.257 1.00 89.38 92 LEU A C 1
ATOM 669 O O . LEU A 1 92 ? 11.823 4.624 -13.102 1.00 89.38 92 LEU A O 1
ATOM 673 N N . GLN A 1 93 ? 11.098 3.028 -11.693 1.00 92.19 93 GLN A N 1
ATOM 674 C CA . GLN A 1 93 ? 9.663 3.171 -11.906 1.00 92.19 93 GLN A CA 1
ATOM 675 C C . GLN A 1 93 ? 8.988 3.473 -10.573 1.00 92.19 93 GLN A C 1
ATOM 677 O O . GLN A 1 93 ? 9.384 2.947 -9.529 1.00 92.19 93 GLN A O 1
ATOM 682 N N . LYS A 1 94 ? 7.966 4.329 -10.595 1.00 93.12 94 LYS A N 1
ATOM 683 C CA . LYS A 1 94 ? 7.234 4.751 -9.392 1.00 93.12 94 LYS A CA 1
ATOM 684 C C . LYS A 1 94 ? 5.738 4.631 -9.610 1.00 93.12 94 LYS A C 1
ATOM 686 O O . LYS A 1 94 ? 5.267 4.722 -10.735 1.00 93.12 94 LYS A O 1
ATOM 691 N N . GLN A 1 95 ? 5.000 4.444 -8.530 1.00 93.38 95 GLN A N 1
ATOM 692 C CA . GLN A 1 95 ? 3.546 4.494 -8.535 1.00 93.38 95 GLN A CA 1
ATOM 693 C C . GLN A 1 95 ? 3.062 5.119 -7.234 1.00 93.38 95 GLN A C 1
ATOM 695 O O . GLN A 1 95 ? 3.644 4.883 -6.171 1.00 93.38 95 GLN A O 1
ATOM 700 N N . VAL A 1 96 ? 1.998 5.909 -7.329 1.00 95.31 96 VAL A N 1
ATOM 701 C CA . VAL A 1 96 ? 1.337 6.499 -6.169 1.00 95.31 96 VAL A CA 1
ATOM 702 C C . VAL A 1 96 ? 0.042 5.745 -5.912 1.00 95.31 96 VAL A C 1
ATOM 704 O O . VAL A 1 96 ? -0.754 5.524 -6.823 1.00 95.31 96 VAL A O 1
ATOM 707 N N . PHE A 1 97 ? -0.167 5.362 -4.662 1.00 95.81 97 PHE A N 1
ATOM 708 C CA . PHE A 1 97 ? -1.360 4.674 -4.200 1.00 95.81 97 PHE A CA 1
ATOM 709 C C . PHE A 1 97 ? -2.113 5.539 -3.210 1.00 95.81 97 PHE A C 1
ATOM 711 O O . PHE A 1 97 ? -1.496 6.197 -2.375 1.00 95.81 97 PHE A O 1
ATOM 718 N N . GLU A 1 98 ? -3.434 5.483 -3.272 1.00 96.81 98 GLU A N 1
ATOM 719 C CA . GLU A 1 98 ? -4.304 5.880 -2.175 1.00 96.81 98 GLU A CA 1
ATOM 720 C C . GLU A 1 98 ? -4.669 4.637 -1.362 1.00 96.81 98 GLU A C 1
ATOM 722 O O . GLU A 1 98 ? -5.144 3.638 -1.909 1.00 96.81 98 GLU A O 1
ATOM 727 N N . ILE A 1 99 ? -4.410 4.700 -0.058 1.00 97.06 99 ILE A N 1
ATOM 728 C CA . ILE A 1 99 ? -4.815 3.700 0.925 1.00 97.06 99 ILE A CA 1
ATOM 729 C C . ILE A 1 99 ? -6.011 4.267 1.682 1.00 97.06 99 ILE A C 1
ATOM 731 O O . ILE A 1 99 ? -5.889 5.341 2.269 1.00 97.06 99 ILE A O 1
ATOM 735 N N . ASN A 1 100 ? -7.111 3.521 1.720 1.00 96.94 100 ASN A N 1
ATOM 736 C CA . ASN A 1 100 ? -8.301 3.817 2.511 1.00 96.94 100 ASN A CA 1
ATOM 737 C C . ASN A 1 100 ? -8.538 2.656 3.488 1.00 96.94 100 ASN A C 1
ATOM 739 O O . ASN A 1 100 ? -8.688 1.509 3.063 1.00 96.94 100 ASN A O 1
ATOM 743 N N . VAL A 1 101 ? -8.569 2.926 4.793 1.00 96.44 101 VAL A N 1
ATOM 744 C CA . VAL A 1 101 ? -8.789 1.902 5.829 1.00 96.44 101 VAL A CA 1
ATOM 745 C C . VAL A 1 101 ? -9.986 2.269 6.690 1.00 96.44 101 VAL A C 1
ATOM 747 O O . VAL A 1 101 ? -9.993 3.316 7.332 1.00 96.44 101 VAL A O 1
ATOM 750 N N . LEU A 1 102 ? -10.981 1.386 6.722 1.00 96.31 102 LEU A N 1
ATOM 751 C CA . LEU A 1 102 ? -12.137 1.460 7.609 1.00 96.31 102 LEU A CA 1
ATOM 752 C C . LEU A 1 102 ? -11.804 0.763 8.932 1.00 96.31 102 LEU A C 1
ATOM 754 O O . LEU A 1 102 ? -11.405 -0.406 8.938 1.00 96.31 102 LEU A O 1
ATOM 758 N N . TYR A 1 103 ? -12.003 1.468 10.040 1.00 94.94 103 TYR A N 1
ATOM 759 C CA . TYR A 1 103 ? -11.714 0.974 11.383 1.00 94.94 103 TYR A CA 1
ATOM 760 C C . TYR A 1 103 ? -12.744 1.452 12.410 1.00 94.94 103 TYR A C 1
ATOM 762 O O . TYR A 1 103 ? -13.513 2.382 12.142 1.00 94.94 103 TYR A O 1
ATOM 770 N N . GLN A 1 104 ? -12.751 0.819 13.583 1.00 94.00 104 GLN A N 1
ATOM 771 C CA . GLN A 1 104 ? -13.594 1.187 14.722 1.00 94.00 104 GLN A CA 1
ATOM 772 C C . GLN A 1 104 ? -12.854 1.118 16.051 1.00 94.00 104 GLN A C 1
ATOM 774 O O . GLN A 1 104 ? -11.848 0.377 16.140 1.00 94.00 104 GLN A O 1
#

Organism: NCBI:txid86332

Sequence (104 aa):
MAIGKVNGGGNGSQLKVANKSVTIATNGGVAMSSISMAELGIPQDSEVLLAQVHPLHKADTDDIWTAVFYGYSWDSSKKTVEIAVNGRLTGLQKQVFEINVLYQ

Mean predicted aligned error: 7.66 Å

Secondary structure (DSSP, 8-state):
---------S-PPPPEEEEEEEEEEESSEEEEEEEETTTTT--TTPPEEEEEEEESS---TT--SBPEEEEEEEETTTTEEEEEEEESSSS-EEEEEEEEEEE-

Radius of gyration: 16.75 Å; Cα contacts (8 Å, |Δi|>4): 217; chains: 1; bounding box: 43×28×46 Å